Protein AF-A0A2G9RCR0-F1 (afdb_monomer_lite)

Organism: Aquarana catesbeiana (NCBI:txid8400)

Sequence (83 aa):
MLFFVCRAIKGKKPALFAPLIPLGLVGAYQYDMAYGTLIQRMKGSAENIIENESNLLELPQGLPTFELIEKARKAQRKFFVDK

InterPro domains:
  IPR019319 Plasminogen receptor (KT) [PF10166] (2-70)
  IPR019319 Plasminogen receptor (KT) [PTHR13411] (3-80)

pLDDT: mean 82.67, std 10.62, range [53.72, 94.75]

Structure (mmCIF, N/CA/C/O backbone):
data_AF-A0A2G9RCR0-F1
#
_entry.id   AF-A0A2G9RCR0-F1
#
loop_
_atom_site.group_PDB
_atom_site.id
_atom_site.type_symbol
_atom_site.label_atom_id
_atom_site.label_alt_id
_atom_site.label_comp_id
_atom_site.label_asym_id
_atom_site.label_entity_id
_atom_site.label_seq_id
_atom_site.pdbx_PDB_ins_code
_atom_site.Cartn_x
_atom_site.Cartn_y
_atom_site.Cartn_z
_atom_site.occupancy
_atom_site.B_iso_or_equiv
_atom_site.auth_seq_id
_atom_site.auth_comp_id
_atom_site.auth_asym_id
_atom_site.auth_atom_id
_atom_site.pdbx_PDB_model_num
ATOM 1 N N . MET A 1 1 ? 11.320 -8.175 -37.270 1.00 55.84 1 MET A N 1
ATOM 2 C CA . MET A 1 1 ? 12.293 -7.895 -36.186 1.00 55.84 1 MET A CA 1
ATOM 3 C C . MET A 1 1 ? 13.588 -8.704 -36.337 1.00 55.84 1 MET A C 1
ATOM 5 O O . MET A 1 1 ? 14.651 -8.099 -36.395 1.00 55.84 1 MET A O 1
ATOM 9 N N . LEU A 1 2 ? 13.519 -10.032 -36.515 1.00 57.75 2 LEU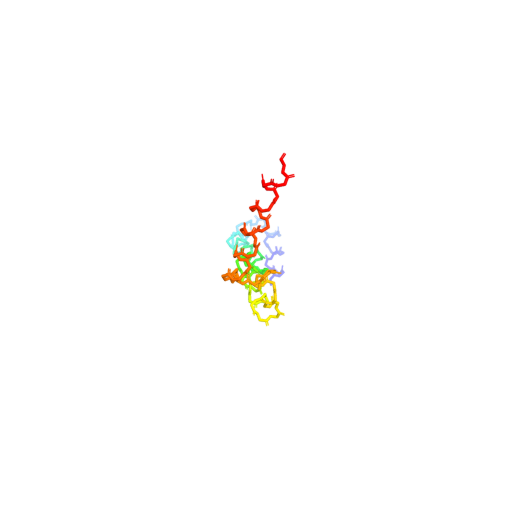 A N 1
ATOM 10 C CA . LEU A 1 2 ? 14.696 -10.913 -36.651 1.00 57.75 2 LEU A CA 1
ATOM 11 C C . LEU A 1 2 ? 15.666 -10.514 -37.790 1.00 57.75 2 LEU A C 1
ATOM 13 O O . LEU A 1 2 ? 16.879 -10.524 -37.613 1.00 57.75 2 LEU A O 1
ATOM 17 N N . PHE A 1 3 ? 15.140 -10.057 -38.932 1.00 58.72 3 PHE A N 1
ATOM 18 C CA . PHE A 1 3 ? 15.952 -9.651 -40.090 1.00 58.72 3 PHE A CA 1
ATOM 19 C C . PHE A 1 3 ? 16.851 -8.427 -39.821 1.00 58.72 3 PHE A C 1
ATOM 21 O O . PHE A 1 3 ? 17.947 -8.320 -40.370 1.00 58.72 3 PHE A O 1
ATOM 28 N N . PHE A 1 4 ? 16.411 -7.513 -38.950 1.00 62.41 4 PHE A N 1
ATOM 29 C CA . PHE A 1 4 ? 17.150 -6.294 -38.602 1.00 62.41 4 PHE A CA 1
ATOM 30 C C . PHE A 1 4 ? 18.329 -6.609 -37.670 1.00 62.41 4 PHE A C 1
ATOM 32 O O . PHE A 1 4 ? 19.435 -6.110 -37.871 1.00 62.41 4 PHE A O 1
ATOM 39 N N . VAL A 1 5 ? 18.110 -7.526 -36.721 1.00 64.56 5 VAL A N 1
ATOM 40 C CA . VAL A 1 5 ? 19.132 -8.030 -35.791 1.00 64.56 5 VAL A CA 1
ATOM 41 C C . VAL A 1 5 ? 20.227 -8.777 -36.554 1.00 64.56 5 VAL A C 1
ATOM 43 O O . VAL A 1 5 ? 21.409 -8.470 -36.405 1.00 64.56 5 VAL A O 1
ATOM 46 N N . CYS A 1 6 ? 19.845 -9.685 -37.459 1.00 67.00 6 CYS A N 1
ATOM 47 C CA . CYS A 1 6 ? 20.804 -10.417 -38.287 1.00 67.00 6 CYS A CA 1
ATOM 48 C C . CYS A 1 6 ? 21.626 -9.485 -39.196 1.00 67.00 6 CYS A C 1
ATOM 50 O O . CYS A 1 6 ? 22.832 -9.684 -39.351 1.00 67.00 6 CYS A O 1
ATOM 52 N N . ARG A 1 7 ? 21.008 -8.442 -39.772 1.00 64.44 7 ARG A N 1
ATOM 53 C CA . ARG A 1 7 ? 21.702 -7.452 -40.617 1.00 64.44 7 ARG A CA 1
ATOM 54 C C . ARG A 1 7 ? 22.679 -6.585 -39.809 1.00 64.44 7 ARG A C 1
ATOM 56 O O . ARG A 1 7 ? 23.774 -6.318 -40.300 1.00 64.44 7 ARG A O 1
ATOM 63 N N . ALA A 1 8 ? 22.323 -6.179 -38.589 1.00 63.09 8 ALA A N 1
ATOM 64 C CA . ALA A 1 8 ? 23.188 -5.385 -37.712 1.00 63.09 8 ALA A CA 1
ATOM 65 C C . ALA A 1 8 ? 24.438 -6.156 -37.254 1.00 63.09 8 ALA A C 1
ATOM 67 O O . ALA A 1 8 ? 25.545 -5.615 -37.306 1.00 63.09 8 ALA A O 1
ATOM 68 N N . ILE A 1 9 ? 24.269 -7.438 -36.899 1.00 65.81 9 ILE A N 1
ATOM 69 C CA . ILE A 1 9 ? 25.365 -8.346 -36.518 1.00 65.81 9 ILE A CA 1
ATOM 70 C C . ILE A 1 9 ? 26.296 -8.596 -37.713 1.00 65.81 9 ILE A C 1
ATOM 72 O O . ILE A 1 9 ? 27.513 -8.472 -37.597 1.00 65.81 9 ILE A O 1
ATOM 76 N N . LYS A 1 10 ? 25.729 -8.876 -38.895 1.00 68.19 10 LYS A N 1
ATOM 77 C CA . LYS A 1 10 ? 26.501 -9.165 -40.116 1.00 68.19 10 LYS A CA 1
ATOM 78 C C . LYS A 1 10 ? 27.198 -7.925 -40.697 1.00 68.19 10 LYS A C 1
ATOM 80 O O . LYS A 1 10 ? 28.221 -8.058 -41.358 1.00 68.19 10 LYS A O 1
ATOM 85 N N . GLY A 1 11 ? 26.666 -6.726 -40.439 1.00 72.56 11 GLY A N 1
ATOM 86 C CA . GLY A 1 11 ? 27.194 -5.450 -40.930 1.00 72.56 11 GLY A CA 1
ATOM 87 C C . GLY A 1 11 ? 28.214 -4.753 -40.022 1.00 72.56 11 GLY A C 1
ATOM 88 O O . GLY A 1 11 ? 28.696 -3.694 -40.413 1.00 72.56 11 GLY A O 1
ATOM 89 N N . LYS A 1 12 ? 28.527 -5.295 -38.830 1.00 65.44 12 LYS A N 1
ATOM 90 C CA . LYS A 1 12 ? 29.395 -4.661 -37.808 1.00 65.44 12 LYS A CA 1
ATOM 91 C C . LYS A 1 12 ? 28.997 -3.211 -37.473 1.00 65.44 12 LYS A C 1
ATOM 93 O O . LYS A 1 12 ? 29.851 -2.375 -37.195 1.00 65.44 12 LYS A O 1
ATOM 98 N N . LYS A 1 13 ? 27.698 -2.893 -37.513 1.00 71.81 13 LYS A N 1
ATOM 99 C CA . LYS A 1 13 ? 27.169 -1.555 -37.191 1.00 71.81 13 LYS A CA 1
ATOM 100 C C . LYS A 1 13 ? 26.410 -1.616 -35.861 1.00 71.81 13 LYS A C 1
ATOM 102 O O . LYS A 1 13 ? 25.185 -1.741 -35.883 1.00 71.81 13 LYS A O 1
ATOM 107 N N . PRO A 1 14 ? 27.102 -1.528 -34.706 1.00 66.81 14 PRO A N 1
ATOM 108 C CA . PRO A 1 14 ? 26.461 -1.617 -33.391 1.00 66.81 14 PRO A CA 1
ATOM 109 C C . PRO A 1 14 ? 25.459 -0.478 -33.140 1.00 66.81 14 PRO A C 1
ATOM 111 O O . PRO A 1 14 ? 24.527 -0.646 -32.363 1.00 66.81 14 PRO A O 1
ATOM 114 N N . ALA A 1 15 ? 25.578 0.641 -33.865 1.00 75.88 15 ALA A N 1
ATOM 115 C CA . ALA A 1 15 ? 24.648 1.771 -33.811 1.00 75.88 15 ALA A CA 1
ATOM 116 C C . ALA A 1 15 ? 23.186 1.404 -34.140 1.00 75.88 15 ALA A C 1
ATOM 118 O O . ALA A 1 15 ? 22.272 2.104 -33.718 1.00 75.88 15 ALA A O 1
ATOM 119 N N . LEU A 1 16 ? 22.932 0.292 -34.839 1.00 76.31 16 LEU A N 1
ATOM 120 C CA . LEU A 1 16 ? 21.567 -0.187 -35.094 1.00 76.31 16 LEU A CA 1
ATOM 121 C C . LEU A 1 16 ? 20.869 -0.730 -33.832 1.00 76.31 16 LEU A C 1
ATOM 123 O O . LEU A 1 16 ? 19.647 -0.849 -33.829 1.00 76.31 16 LEU A O 1
ATOM 127 N N . PHE A 1 17 ? 21.619 -1.017 -32.761 1.00 75.88 17 PHE A N 1
ATOM 128 C CA . PHE A 1 17 ? 21.087 -1.378 -31.441 1.00 75.88 17 PHE A CA 1
ATOM 129 C C . PHE A 1 17 ? 20.910 -0.173 -30.511 1.00 75.88 17 PHE A C 1
ATOM 131 O O . PHE A 1 17 ? 20.403 -0.338 -29.406 1.00 75.88 17 PHE A O 1
ATOM 138 N N . ALA A 1 18 ? 21.256 1.041 -30.953 1.00 82.00 18 ALA A N 1
ATOM 139 C CA . ALA A 1 18 ? 21.025 2.262 -30.186 1.00 82.00 18 ALA A CA 1
ATOM 140 C C . ALA A 1 18 ? 19.583 2.411 -29.648 1.00 82.00 18 ALA A C 1
ATOM 142 O O . ALA A 1 18 ? 19.454 2.754 -28.475 1.00 82.00 18 ALA A O 1
ATOM 143 N N . PRO A 1 19 ? 18.498 2.104 -30.400 1.00 82.94 19 PRO A N 1
ATOM 144 C CA . PRO A 1 19 ? 17.138 2.206 -29.860 1.00 82.94 19 PRO A CA 1
ATOM 145 C C . PRO A 1 19 ? 16.790 1.096 -28.856 1.00 82.94 19 PRO A C 1
ATOM 147 O O . PRO A 1 19 ? 15.812 1.226 -28.126 1.00 82.94 19 PRO A O 1
ATOM 150 N N . LEU A 1 20 ? 17.581 0.022 -28.774 1.00 85.69 20 LEU A N 1
ATOM 151 C CA . LEU A 1 20 ? 17.341 -1.069 -27.829 1.00 85.69 20 LEU A CA 1
ATOM 152 C C . LEU A 1 20 ? 17.614 -0.638 -26.383 1.00 85.69 20 LEU A C 1
ATOM 154 O O . LEU A 1 20 ? 17.003 -1.179 -25.471 1.00 85.69 20 LEU A O 1
ATOM 158 N N . ILE A 1 21 ? 18.483 0.354 -26.172 1.00 87.25 21 ILE A N 1
ATOM 159 C CA . ILE A 1 21 ? 18.784 0.897 -24.841 1.00 87.25 21 ILE A CA 1
ATOM 160 C C . ILE A 1 21 ? 17.572 1.636 -24.244 1.00 87.25 21 ILE A C 1
ATOM 162 O O . ILE A 1 21 ? 17.111 1.223 -23.179 1.00 87.25 21 ILE A O 1
ATOM 166 N N . PRO A 1 22 ? 16.996 2.674 -24.890 1.00 89.06 22 PRO A N 1
ATOM 167 C CA . PRO A 1 22 ? 15.817 3.349 -24.351 1.00 89.06 22 PRO A CA 1
ATOM 168 C C . PRO A 1 22 ? 14.595 2.423 -24.303 1.00 89.06 22 PRO A C 1
ATOM 170 O O . PRO A 1 22 ? 13.854 2.448 -23.324 1.00 89.06 22 PRO A O 1
ATOM 173 N N . LEU A 1 23 ? 14.407 1.552 -25.305 1.00 90.69 23 LEU A N 1
ATOM 174 C CA . LEU A 1 23 ? 13.314 0.572 -25.292 1.00 90.69 23 LEU A CA 1
ATOM 175 C C . LEU A 1 23 ? 13.485 -0.476 -24.184 1.00 90.69 23 LEU A C 1
ATOM 177 O O . LEU A 1 23 ? 12.503 -0.867 -23.561 1.00 90.69 23 LEU A O 1
ATOM 181 N N . GLY A 1 24 ? 14.718 -0.903 -23.907 1.00 90.56 24 GLY A N 1
ATOM 182 C CA . GLY A 1 24 ? 15.038 -1.831 -22.825 1.00 90.56 24 GLY A CA 1
ATOM 183 C C . GLY A 1 24 ? 14.759 -1.233 -21.448 1.00 90.56 24 GLY A C 1
ATOM 184 O O . GLY A 1 24 ? 14.195 -1.916 -20.602 1.00 90.56 24 GLY A O 1
ATOM 185 N N . LEU A 1 25 ? 15.065 0.053 -21.251 1.00 91.38 25 LEU A N 1
ATOM 186 C CA . LEU A 1 25 ? 14.738 0.795 -20.027 1.00 91.38 25 LEU A CA 1
ATOM 187 C C . LEU A 1 25 ? 13.224 0.859 -19.782 1.00 91.38 25 LEU A C 1
ATOM 189 O O . LEU A 1 25 ? 12.756 0.522 -18.698 1.00 91.38 25 LEU A O 1
ATOM 193 N N . VAL A 1 26 ? 12.450 1.228 -20.807 1.00 93.38 26 VAL A N 1
ATOM 194 C CA . VAL A 1 26 ? 10.981 1.284 -20.725 1.00 93.38 26 VAL A CA 1
ATOM 195 C C . VAL A 1 26 ? 10.373 -0.113 -20.540 1.00 93.38 26 VAL A C 1
ATOM 197 O O . VAL A 1 26 ? 9.391 -0.270 -19.816 1.00 93.38 26 VAL A O 1
ATOM 200 N N . GLY A 1 27 ? 10.953 -1.137 -21.169 1.00 92.62 27 GLY A N 1
ATOM 201 C CA . GLY A 1 27 ? 10.532 -2.529 -21.005 1.00 92.62 27 GLY A CA 1
ATOM 202 C C . GLY A 1 27 ? 10.805 -3.067 -19.600 1.00 92.62 27 GLY A C 1
ATOM 203 O O . GLY A 1 27 ? 9.920 -3.667 -18.998 1.00 92.62 27 GLY A O 1
ATOM 204 N N . ALA A 1 28 ? 11.993 -2.806 -19.051 1.00 89.50 28 ALA A N 1
ATOM 205 C CA . ALA A 1 28 ? 12.349 -3.189 -17.687 1.00 89.50 28 ALA A CA 1
ATOM 206 C C . ALA A 1 28 ? 11.461 -2.486 -16.649 1.00 89.50 28 ALA A C 1
ATOM 208 O O . ALA A 1 28 ? 11.008 -3.127 -15.707 1.00 89.50 28 ALA A O 1
ATOM 209 N N . TYR A 1 29 ? 11.147 -1.204 -16.860 1.00 89.88 29 TYR A N 1
ATOM 210 C CA . TYR A 1 29 ? 10.210 -0.461 -16.016 1.00 89.88 29 TYR A CA 1
ATOM 211 C C . TYR A 1 29 ? 8.804 -1.079 -16.026 1.00 89.88 29 TYR A C 1
ATOM 213 O O . TYR A 1 29 ? 8.217 -1.305 -14.973 1.00 89.88 29 TYR A O 1
ATOM 221 N N . GLN A 1 30 ? 8.276 -1.417 -17.207 1.00 89.06 30 GLN A N 1
ATOM 222 C CA . GLN A 1 30 ? 6.978 -2.091 -17.311 1.00 89.06 30 GLN A CA 1
ATOM 223 C C . GLN A 1 30 ? 6.988 -3.481 -16.670 1.00 89.06 30 GLN A C 1
ATOM 225 O O . GLN A 1 30 ? 6.002 -3.873 -16.052 1.00 89.06 30 GLN A O 1
ATOM 230 N N . TYR A 1 31 ? 8.094 -4.216 -16.801 1.00 85.44 31 TYR A N 1
ATOM 231 C CA . TYR A 1 31 ? 8.257 -5.522 -16.172 1.00 85.44 31 TYR A CA 1
ATOM 232 C C . TYR A 1 31 ? 8.254 -5.424 -14.641 1.00 85.44 31 TYR A C 1
ATOM 234 O O . TYR A 1 31 ? 7.543 -6.184 -13.988 1.00 85.44 31 TYR A O 1
ATOM 242 N N . ASP A 1 32 ? 8.985 -4.461 -14.076 1.00 86.19 32 ASP A N 1
ATOM 243 C CA . ASP A 1 32 ? 8.998 -4.188 -12.633 1.00 86.19 32 ASP A CA 1
ATOM 244 C C . ASP A 1 32 ? 7.602 -3.788 -12.120 1.00 86.19 32 ASP A C 1
ATOM 246 O O . ASP A 1 32 ? 7.132 -4.268 -11.089 1.00 86.19 32 ASP A O 1
ATOM 250 N N . MET A 1 33 ? 6.868 -2.991 -12.902 1.00 84.88 33 MET A N 1
ATOM 251 C CA . MET A 1 33 ? 5.502 -2.579 -12.570 1.00 84.88 33 MET A CA 1
ATOM 252 C C . MET A 1 33 ? 4.428 -3.660 -12.758 1.00 84.88 33 MET A C 1
ATOM 254 O O . MET A 1 33 ? 3.326 -3.500 -12.228 1.00 84.88 33 MET A O 1
ATOM 258 N N . ALA A 1 34 ? 4.698 -4.742 -13.498 1.00 77.44 34 ALA A N 1
ATOM 259 C CA . ALA A 1 34 ? 3.678 -5.710 -13.917 1.00 77.44 34 ALA A CA 1
ATOM 260 C C . ALA A 1 34 ? 2.944 -6.381 -12.741 1.00 77.44 34 ALA A C 1
ATOM 262 O O . ALA A 1 34 ? 1.777 -6.745 -12.859 1.00 77.44 34 ALA A O 1
ATOM 263 N N . TYR A 1 35 ? 3.611 -6.515 -11.594 1.00 66.38 35 TYR A N 1
ATOM 264 C CA . TYR A 1 35 ? 3.052 -7.133 -10.389 1.00 66.38 35 TYR A CA 1
ATOM 265 C C . TYR A 1 35 ? 2.250 -6.179 -9.490 1.00 66.38 35 TYR A C 1
ATOM 267 O O . TYR A 1 35 ? 1.733 -6.614 -8.453 1.00 66.38 35 TYR A O 1
ATOM 275 N N . GLY A 1 36 ? 2.152 -4.903 -9.867 1.00 75.88 36 GLY A N 1
ATOM 276 C CA . GLY A 1 36 ? 1.555 -3.858 -9.048 1.00 75.88 36 GLY A CA 1
ATOM 277 C C . GLY A 1 36 ? 2.441 -3.440 -7.875 1.00 75.88 36 GLY A C 1
ATOM 278 O O . GLY A 1 36 ? 3.379 -4.130 -7.470 1.00 75.88 36 GLY A O 1
ATOM 279 N N . THR A 1 37 ? 2.147 -2.274 -7.309 1.00 80.81 37 THR A N 1
ATOM 280 C CA . THR A 1 37 ? 2.910 -1.759 -6.165 1.00 80.81 37 THR A CA 1
ATOM 281 C C . THR A 1 37 ? 2.514 -2.481 -4.874 1.00 80.81 37 THR A C 1
ATOM 283 O O . THR A 1 37 ? 1.390 -2.968 -4.727 1.00 80.81 37 THR A O 1
ATOM 286 N N . LEU A 1 38 ? 3.407 -2.496 -3.878 1.00 83.25 38 LEU A N 1
ATOM 287 C CA . LEU A 1 38 ? 3.084 -2.979 -2.525 1.00 83.25 38 LEU A CA 1
ATOM 288 C C . LEU A 1 38 ? 1.834 -2.295 -1.948 1.00 83.25 38 LEU A C 1
ATOM 290 O O . LEU A 1 38 ? 1.075 -2.915 -1.209 1.00 83.25 38 LEU A O 1
ATOM 294 N N . ILE A 1 39 ? 1.586 -1.041 -2.332 1.00 83.94 39 ILE A N 1
ATOM 295 C CA . ILE A 1 39 ? 0.409 -0.269 -1.923 1.00 83.94 39 ILE A CA 1
ATOM 296 C C . ILE A 1 39 ? -0.880 -0.897 -2.457 1.00 83.94 39 ILE A C 1
ATOM 298 O O . ILE A 1 39 ? -1.845 -1.004 -1.707 1.00 83.94 39 ILE A O 1
ATOM 302 N N . GLN A 1 40 ? -0.905 -1.368 -3.708 1.00 87.56 40 GLN A N 1
ATOM 303 C CA . GLN A 1 40 ? -2.084 -2.057 -4.250 1.00 87.56 40 GLN A CA 1
ATOM 304 C C . GLN A 1 40 ? -2.379 -3.354 -3.490 1.00 87.56 40 GLN A C 1
ATOM 306 O O . GLN A 1 40 ? -3.539 -3.660 -3.230 1.00 87.56 40 GLN A O 1
ATOM 311 N N . ARG A 1 41 ? -1.337 -4.079 -3.068 1.00 87.69 41 ARG A N 1
ATOM 312 C CA . ARG A 1 41 ? -1.491 -5.302 -2.264 1.00 87.69 41 ARG A CA 1
ATOM 313 C C . ARG A 1 41 ? -1.997 -5.005 -0.859 1.00 87.69 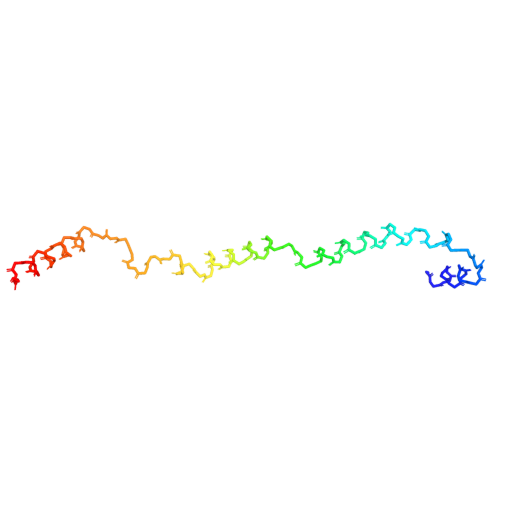41 ARG A C 1
ATOM 315 O O . ARG A 1 41 ? -2.915 -5.667 -0.392 1.00 87.69 41 ARG A O 1
ATOM 322 N N . MET A 1 42 ? -1.424 -3.997 -0.202 1.00 90.44 42 MET A N 1
ATOM 323 C CA . MET A 1 42 ? -1.882 -3.553 1.116 1.00 90.44 42 MET A CA 1
ATOM 324 C C . MET A 1 42 ? -3.331 -3.080 1.066 1.00 90.44 42 MET A C 1
ATOM 326 O O . MET A 1 42 ? -4.111 -3.426 1.946 1.00 90.44 42 MET A O 1
ATOM 330 N N . LYS A 1 43 ? -3.702 -2.354 0.006 1.00 92.31 43 LYS A N 1
ATOM 331 C CA . LYS A 1 43 ? -5.075 -1.915 -0.217 1.00 92.31 43 LYS A CA 1
ATOM 332 C C . LYS A 1 43 ? -6.028 -3.102 -0.372 1.00 92.31 43 LYS A C 1
ATOM 334 O O . LYS A 1 43 ? -7.009 -3.152 0.353 1.00 92.31 43 LYS A O 1
ATOM 339 N N . GLY A 1 44 ? -5.710 -4.073 -1.231 1.00 92.00 44 GLY A N 1
ATOM 340 C CA . GLY A 1 44 ? -6.556 -5.259 -1.406 1.00 92.00 44 GLY A CA 1
ATOM 341 C C . GLY A 1 44 ? -6.686 -6.097 -0.129 1.00 92.00 44 GLY A C 1
ATOM 342 O O . GLY A 1 44 ? -7.767 -6.577 0.188 1.00 92.00 44 GLY A O 1
ATOM 343 N N . SER A 1 45 ? -5.605 -6.217 0.650 1.00 91.06 45 SER A N 1
ATOM 344 C CA . SER A 1 45 ? -5.653 -6.873 1.964 1.00 91.06 45 SER A CA 1
ATOM 345 C C . SER A 1 45 ? -6.564 -6.120 2.941 1.00 91.06 45 SER A C 1
ATOM 347 O O . SER A 1 45 ? -7.386 -6.729 3.617 1.00 91.06 45 SER A O 1
ATOM 349 N N . ALA A 1 46 ? -6.463 -4.787 2.988 1.00 93.00 46 ALA A N 1
ATOM 350 C CA . ALA A 1 46 ? -7.317 -3.959 3.834 1.00 93.00 46 ALA A CA 1
ATOM 351 C C . ALA A 1 46 ? -8.797 -4.042 3.426 1.00 93.00 46 ALA A C 1
ATOM 353 O O . ALA A 1 46 ? -9.652 -4.174 4.296 1.00 93.00 46 ALA A O 1
ATOM 354 N N . GLU A 1 47 ? -9.098 -4.011 2.124 1.00 94.31 47 GLU A N 1
ATOM 355 C CA . GLU A 1 47 ? -10.456 -4.200 1.593 1.00 94.31 47 GLU A CA 1
ATOM 356 C C . GLU A 1 47 ? -11.016 -5.571 1.996 1.00 94.31 47 GLU A C 1
ATOM 358 O O . GLU A 1 47 ? -12.114 -5.642 2.541 1.00 94.31 47 GLU A O 1
ATOM 363 N N . ASN A 1 48 ? -10.226 -6.641 1.859 1.00 93.88 48 ASN A N 1
ATOM 364 C CA . ASN A 1 48 ? -10.635 -7.977 2.290 1.00 93.88 48 ASN A CA 1
ATOM 365 C C . ASN A 1 48 ? -10.927 -8.057 3.798 1.00 93.88 48 ASN A C 1
ATOM 367 O O . ASN A 1 48 ? -11.906 -8.685 4.190 1.00 93.88 48 ASN A O 1
ATOM 371 N N . ILE A 1 49 ? -10.116 -7.413 4.645 1.00 94.75 49 ILE A N 1
ATOM 372 C CA . ILE A 1 49 ? -10.349 -7.402 6.099 1.00 94.75 49 I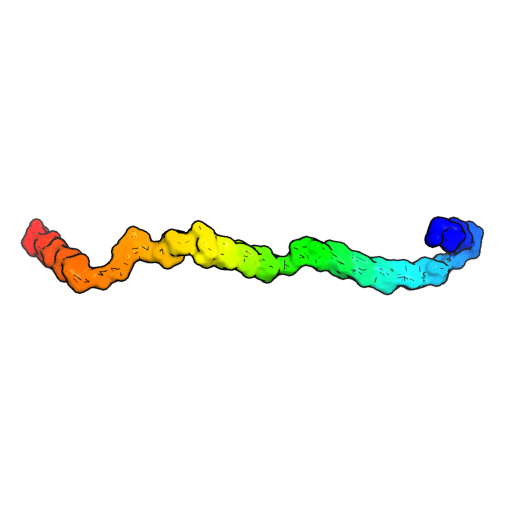LE A CA 1
ATOM 373 C C . ILE A 1 49 ? -11.652 -6.673 6.437 1.00 94.75 49 ILE A C 1
ATOM 375 O O . ILE A 1 49 ? -12.424 -7.137 7.271 1.00 94.75 49 ILE A O 1
ATOM 379 N N . ILE A 1 50 ? -11.903 -5.538 5.783 1.00 92.25 50 ILE A N 1
ATOM 380 C CA . ILE A 1 50 ? -13.105 -4.732 6.019 1.00 92.25 50 ILE A CA 1
ATOM 381 C C . ILE A 1 50 ? -14.368 -5.481 5.571 1.00 92.25 50 ILE A C 1
ATOM 383 O O . ILE A 1 50 ? -15.378 -5.428 6.270 1.00 92.25 50 ILE A O 1
ATOM 387 N N . GLU A 1 51 ? -14.320 -6.169 4.428 1.00 93.62 51 GLU A N 1
ATOM 388 C CA . GLU A 1 51 ? -15.492 -6.829 3.841 1.00 93.62 51 GLU A CA 1
ATOM 389 C C . GLU A 1 51 ? -15.752 -8.229 4.410 1.00 93.62 51 GLU A C 1
ATOM 391 O O . GLU A 1 51 ? -16.898 -8.566 4.705 1.00 93.62 51 GLU A O 1
ATOM 396 N N . ASN A 1 52 ? -14.705 -9.043 4.575 1.00 94.50 52 ASN A N 1
ATOM 397 C CA . ASN A 1 52 ? -14.841 -10.471 4.882 1.00 94.50 52 ASN A CA 1
ATOM 398 C C . ASN A 1 52 ? -14.458 -10.826 6.325 1.00 94.50 52 ASN A C 1
ATOM 400 O O . ASN A 1 52 ? -14.906 -11.850 6.839 1.00 94.50 52 ASN A O 1
ATOM 404 N N . GLU A 1 53 ? -13.642 -10.003 6.990 1.00 90.56 53 GLU A N 1
ATOM 405 C CA . GLU A 1 53 ? -13.045 -10.323 8.296 1.00 90.56 53 GLU A CA 1
ATOM 406 C C . GLU A 1 53 ? -13.326 -9.237 9.345 1.00 90.56 53 GLU A C 1
ATOM 408 O O . GLU A 1 53 ? -12.492 -8.941 10.203 1.00 90.56 53 GLU A O 1
ATOM 413 N N . SER A 1 54 ? -14.533 -8.661 9.325 1.00 85.06 54 SER A N 1
ATOM 414 C CA . SER A 1 54 ? -14.934 -7.584 10.242 1.00 85.06 54 SER A CA 1
ATOM 415 C C . SER A 1 54 ? -14.781 -7.953 11.723 1.00 85.06 54 SER A C 1
ATOM 417 O O . SER A 1 54 ? -14.528 -7.082 12.550 1.00 85.06 54 SER A O 1
ATOM 419 N N . ASN A 1 55 ? -14.868 -9.243 12.064 1.00 85.69 55 ASN A N 1
ATOM 420 C CA . ASN A 1 55 ? -14.647 -9.744 13.421 1.00 85.69 55 ASN A CA 1
ATOM 421 C C . ASN A 1 55 ? -13.218 -9.487 13.942 1.00 85.69 55 ASN A C 1
ATOM 423 O O . ASN A 1 55 ? -13.042 -9.306 15.143 1.00 85.69 55 ASN A O 1
ATOM 427 N N . LEU A 1 56 ? -12.203 -9.386 13.071 1.00 86.75 56 LEU A N 1
ATOM 428 C CA . LEU A 1 56 ? -10.840 -9.018 13.486 1.00 86.75 56 LEU A CA 1
ATOM 429 C C . LEU A 1 56 ? -10.732 -7.562 13.957 1.00 86.75 56 LEU A C 1
ATOM 431 O O . LEU A 1 56 ? -9.789 -7.211 14.667 1.00 86.75 56 LEU A O 1
ATOM 435 N N . LEU A 1 57 ? -11.676 -6.712 13.548 1.00 86.44 57 LEU A N 1
ATOM 436 C CA . LEU A 1 57 ? -11.754 -5.313 13.964 1.00 86.44 57 LEU A CA 1
ATOM 437 C C . LEU A 1 57 ? -12.561 -5.141 15.260 1.00 86.44 57 LEU A C 1
ATOM 439 O O . LEU A 1 57 ? -12.559 -4.056 15.845 1.00 86.44 57 LEU A O 1
ATOM 443 N N . GLU A 1 58 ? -13.252 -6.188 15.718 1.00 85.25 58 GLU A N 1
ATOM 444 C CA . GLU A 1 58 ? -14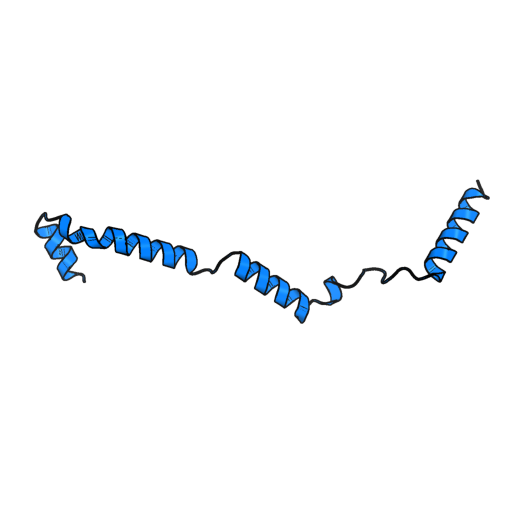.029 -6.150 16.950 1.00 85.25 58 GLU A CA 1
ATOM 445 C C . GLU A 1 58 ? -13.117 -6.253 18.178 1.00 85.25 58 GLU A C 1
ATOM 447 O O . GLU A 1 58 ? -12.145 -7.008 18.230 1.00 85.25 58 GLU A O 1
ATOM 452 N N . LEU A 1 59 ? -13.443 -5.480 19.213 1.00 84.88 59 LEU A N 1
ATOM 453 C CA . LEU A 1 59 ? -12.718 -5.534 20.478 1.00 84.88 59 LEU A CA 1
ATOM 454 C C . LEU A 1 59 ? -12.964 -6.900 21.152 1.00 84.88 59 LEU A C 1
ATOM 456 O O . LEU A 1 59 ? -14.125 -7.249 21.377 1.00 84.88 59 LEU A O 1
ATOM 460 N N . PRO A 1 60 ? -11.921 -7.629 21.598 1.00 79.88 60 PRO A N 1
ATOM 461 C CA . PRO A 1 60 ? -12.037 -9.002 22.120 1.00 79.88 60 PRO A CA 1
ATOM 462 C C . PRO A 1 60 ? -12.856 -9.132 23.420 1.00 79.88 60 PRO A C 1
ATOM 464 O O . PRO A 1 60 ? -13.153 -10.236 23.877 1.00 79.88 60 PRO A O 1
ATOM 467 N N . GLN A 1 61 ? -13.195 -8.008 24.056 1.00 80.06 61 GLN A N 1
ATOM 468 C CA . GLN A 1 61 ? -14.015 -7.916 25.272 1.00 80.06 61 GLN A CA 1
ATOM 469 C C . GLN A 1 61 ? -15.119 -6.847 25.139 1.00 80.06 61 GLN A C 1
ATOM 471 O O . GLN A 1 61 ? -15.757 -6.489 26.128 1.00 80.06 61 GLN A O 1
ATOM 476 N N . GLY A 1 62 ? -15.326 -6.312 23.929 1.00 82.44 62 GLY A N 1
ATOM 477 C CA . GLY A 1 62 ? -16.191 -5.160 23.698 1.00 82.44 62 GLY A CA 1
ATOM 478 C C . GLY A 1 62 ? -15.709 -3.891 24.409 1.00 82.44 62 GLY A C 1
ATOM 479 O O . GLY A 1 62 ? -14.554 -3.770 24.825 1.00 82.44 62 GLY A O 1
ATOM 480 N N . LEU A 1 63 ? -16.607 -2.916 24.536 1.00 86.44 63 LEU A N 1
ATOM 481 C CA . LEU A 1 63 ? -16.337 -1.684 25.272 1.00 86.44 63 LEU A CA 1
ATOM 482 C C . LEU A 1 63 ? -16.478 -1.919 26.786 1.00 86.44 63 LEU A C 1
ATOM 484 O O . LEU A 1 63 ? -17.442 -2.559 27.222 1.00 86.44 63 LEU A O 1
ATOM 488 N N . PRO A 1 64 ? -15.570 -1.373 27.618 1.00 87.31 64 PRO A N 1
ATOM 489 C CA . PRO A 1 64 ? -15.686 -1.491 29.064 1.00 87.31 64 PRO A CA 1
ATOM 490 C C . PRO A 1 64 ? -16.953 -0.774 29.545 1.00 87.31 64 PRO A C 1
ATOM 492 O O . PRO A 1 64 ? -17.078 0.446 29.454 1.00 87.31 64 PRO A O 1
ATOM 495 N N . THR A 1 65 ? -17.905 -1.545 30.068 1.00 89.56 65 THR A N 1
ATOM 496 C CA . THR A 1 65 ? -19.147 -1.015 30.646 1.00 89.56 65 THR A CA 1
ATOM 497 C C . THR A 1 65 ? -18.918 -0.601 32.100 1.00 89.56 65 THR A C 1
ATOM 499 O O . THR A 1 65 ? -18.084 -1.188 32.795 1.00 89.56 65 THR A O 1
ATOM 502 N N . PHE A 1 66 ? -19.677 0.386 32.588 1.00 91.31 66 PHE A N 1
ATOM 503 C CA . PHE A 1 66 ? -19.594 0.862 33.975 1.00 91.31 66 PHE A CA 1
ATOM 504 C C . PHE A 1 66 ? -19.657 -0.282 34.999 1.00 91.31 66 PHE A C 1
ATOM 506 O O . PHE A 1 66 ? -18.863 -0.307 35.937 1.00 91.31 66 PHE A O 1
ATOM 513 N N . GLU A 1 67 ? -20.531 -1.267 34.786 1.00 88.38 67 GLU A N 1
ATOM 514 C CA . GLU A 1 67 ? -20.675 -2.422 35.680 1.00 88.38 67 GLU A CA 1
ATOM 515 C C . GL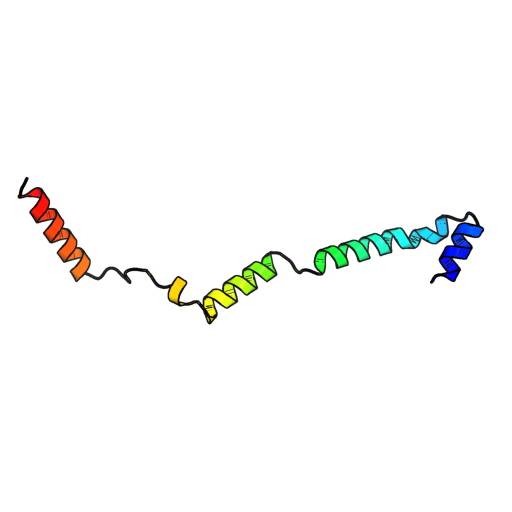U A 1 67 ? -19.399 -3.267 35.781 1.00 88.38 67 GLU A C 1
ATOM 517 O O . GLU A 1 67 ? -19.018 -3.686 36.876 1.00 88.38 67 GLU A O 1
ATOM 522 N N . LEU A 1 68 ? -18.695 -3.484 34.663 1.00 89.75 68 LEU A N 1
ATOM 523 C CA . LEU A 1 68 ? -17.423 -4.213 34.647 1.00 89.75 68 LEU A CA 1
ATOM 524 C C . LEU A 1 68 ? -16.352 -3.449 35.430 1.00 89.75 68 LEU A C 1
ATOM 526 O O . LEU A 1 68 ? -15.628 -4.043 36.232 1.00 89.75 68 LEU A O 1
ATOM 530 N N . ILE A 1 69 ? -16.301 -2.126 35.255 1.00 91.38 69 ILE A N 1
ATOM 531 C CA . ILE A 1 69 ? -15.374 -1.243 35.973 1.00 91.38 69 ILE A CA 1
ATOM 532 C C . ILE A 1 69 ? -15.681 -1.251 37.476 1.00 91.38 69 ILE A C 1
ATOM 534 O O . ILE A 1 69 ? -14.771 -1.364 38.302 1.00 91.38 69 ILE A O 1
ATOM 538 N N . GLU A 1 70 ? -16.956 -1.155 37.857 1.00 93.31 70 GLU A N 1
ATOM 539 C CA . GLU A 1 70 ? -17.358 -1.157 39.262 1.00 93.31 70 GLU A CA 1
ATOM 540 C C . GLU A 1 70 ? -17.089 -2.518 39.924 1.00 93.31 70 GLU A C 1
ATOM 542 O O . GLU A 1 70 ? -16.586 -2.573 41.052 1.00 93.31 70 GLU A O 1
ATOM 547 N N . LYS A 1 71 ? -17.349 -3.622 39.214 1.00 91.50 71 LYS A N 1
ATOM 548 C CA . LYS A 1 71 ? -17.050 -4.982 39.675 1.00 91.50 71 LYS A CA 1
ATOM 549 C C . LYS A 1 71 ? -15.547 -5.194 39.869 1.00 91.50 71 LYS A C 1
ATOM 551 O O . LYS A 1 71 ? -15.149 -5.692 40.923 1.00 91.50 71 LYS A O 1
ATOM 556 N N . ALA A 1 72 ? -14.717 -4.758 38.917 1.00 90.31 72 ALA A N 1
ATOM 557 C CA . ALA A 1 72 ? -13.259 -4.809 39.034 1.00 90.31 72 ALA A CA 1
ATOM 558 C C . ALA A 1 72 ? -12.758 -3.983 40.231 1.00 90.31 72 ALA A C 1
ATOM 560 O O . ALA A 1 72 ? -11.965 -4.471 41.037 1.00 90.31 72 ALA A O 1
ATOM 561 N N . ARG A 1 73 ? -13.299 -2.771 40.426 1.00 93.12 73 ARG A N 1
ATOM 562 C CA . ARG A 1 73 ? -12.972 -1.914 41.577 1.00 93.12 73 ARG A CA 1
ATOM 563 C C . ARG A 1 73 ? -13.341 -2.573 42.909 1.00 93.12 73 ARG A C 1
ATOM 565 O O . ARG A 1 73 ? -12.562 -2.511 43.859 1.00 93.12 73 ARG A O 1
ATOM 572 N N . LYS A 1 74 ? -14.522 -3.195 43.004 1.00 93.56 74 LYS A N 1
ATOM 573 C CA . LYS A 1 74 ? -14.964 -3.912 44.213 1.00 93.56 74 LYS A CA 1
ATOM 574 C C . LYS A 1 74 ? -14.079 -5.130 44.496 1.00 93.56 74 LYS A C 1
ATOM 576 O O . LYS A 1 74 ? -13.707 -5.332 45.648 1.00 93.56 74 LYS A O 1
ATOM 581 N N . ALA A 1 75 ? -13.701 -5.896 43.470 1.00 90.75 75 ALA A N 1
ATOM 582 C CA . ALA A 1 75 ? -12.790 -7.034 43.609 1.00 90.75 75 ALA A CA 1
ATOM 583 C C . ALA A 1 75 ? -11.391 -6.605 44.090 1.00 90.75 75 ALA A C 1
ATOM 585 O O . ALA A 1 75 ? -10.858 -7.199 45.024 1.00 90.75 75 ALA A O 1
ATOM 586 N N . GLN A 1 76 ? -10.843 -5.521 43.528 1.00 90.75 76 GLN A N 1
ATOM 587 C CA . GLN A 1 76 ? -9.562 -4.951 43.956 1.00 90.75 76 GLN A CA 1
ATOM 588 C C . GLN A 1 76 ? -9.605 -4.454 45.410 1.00 90.75 76 GLN A C 1
ATOM 590 O O . GLN A 1 76 ? -8.663 -4.681 46.166 1.00 90.75 76 GLN A O 1
ATOM 595 N N . ARG A 1 77 ? -10.708 -3.808 45.822 1.00 88.44 77 ARG A N 1
ATOM 596 C CA . ARG A 1 77 ? -10.906 -3.386 47.218 1.00 88.44 77 ARG A CA 1
ATOM 597 C C . ARG A 1 77 ? -10.936 -4.572 4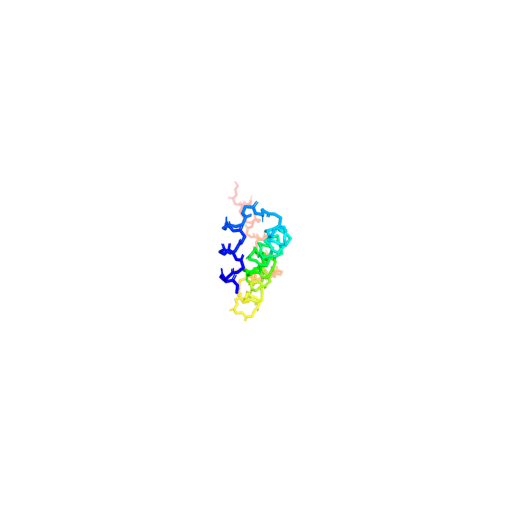8.179 1.00 88.44 77 ARG A C 1
ATOM 599 O O . ARG A 1 77 ? -10.277 -4.499 49.205 1.00 88.44 77 ARG A O 1
ATOM 606 N N . LYS A 1 78 ? -11.662 -5.648 47.850 1.00 84.69 78 LYS A N 1
ATOM 607 C CA . LYS A 1 78 ? -11.709 -6.856 48.692 1.00 84.69 78 LYS A CA 1
ATOM 608 C C . LYS A 1 78 ? -10.324 -7.486 48.859 1.00 84.69 78 LYS A C 1
ATOM 610 O O . LYS A 1 78 ? -9.893 -7.689 49.982 1.00 84.69 78 LYS A O 1
ATOM 615 N N . PHE A 1 79 ? -9.582 -7.660 47.763 1.00 84.62 79 PHE A N 1
ATOM 616 C CA . PHE A 1 79 ? -8.225 -8.222 47.797 1.00 84.62 79 PHE A CA 1
ATOM 617 C C . PHE A 1 79 ? -7.250 -7.437 48.693 1.00 84.62 79 PHE A C 1
ATOM 619 O O . PHE A 1 79 ? -6.362 -8.028 49.295 1.00 84.62 79 PHE A O 1
ATOM 626 N N . PHE A 1 80 ? -7.396 -6.110 48.776 1.00 78.94 80 PHE A N 1
ATOM 627 C CA . PHE A 1 80 ? -6.540 -5.271 49.621 1.00 78.94 80 PHE A CA 1
ATOM 628 C C . PHE A 1 80 ? -6.964 -5.258 51.097 1.00 78.94 80 PHE A C 1
ATOM 630 O O . PHE A 1 80 ? -6.136 -4.992 51.956 1.00 78.94 80 PHE A O 1
ATOM 637 N N . VAL A 1 81 ? -8.243 -5.508 51.387 1.00 78.62 81 VAL A N 1
ATOM 638 C CA . VAL A 1 81 ? -8.773 -5.569 52.760 1.00 78.62 81 VAL A CA 1
ATOM 639 C C . VAL A 1 81 ? -8.529 -6.941 53.396 1.00 78.62 81 VAL A C 1
ATOM 641 O O . VAL A 1 81 ? -8.330 -7.014 54.601 1.00 78.62 81 VAL A O 1
ATOM 644 N N . ASP A 1 82 ? -8.509 -8.009 52.595 1.00 69.69 82 ASP A N 1
ATOM 645 C CA . ASP A 1 82 ? -8.273 -9.387 53.053 1.00 69.69 82 ASP A CA 1
ATOM 646 C C . ASP A 1 82 ? -6.769 -9.743 53.209 1.00 69.69 82 ASP A C 1
ATOM 648 O O . ASP A 1 82 ? -6.434 -10.912 53.408 1.00 69.69 82 ASP A O 1
ATOM 652 N N . LYS A 1 83 ? -5.857 -8.763 53.103 1.00 53.72 83 LYS A N 1
ATOM 653 C CA . LYS A 1 83 ? -4.399 -8.912 53.269 1.00 53.72 83 LYS A CA 1
ATOM 654 C C . LYS A 1 83 ? -3.916 -8.217 54.536 1.00 53.72 83 LYS A C 1
ATOM 656 O O . LYS A 1 83 ? -3.026 -8.797 55.196 1.00 53.72 83 LYS A O 1
#

Radius of gyration: 33.26 Å; chains: 1; bounding box: 50×14×94 Å

Secondary structure (DSSP, 8-state):
-HHHHHHHHHTT-GGGGTTHHHHHHHHHHHHHHTT--HHHHHHHHHHHHHHH-GGGGS-TT-S--HHHHHHHHHHHHHHHH--

Foldseek 3Di:
DVVLVVCCVVVVPCVSCVVVVVVVVVVVVCVVPVVDDVVVVVVVVVVCCVPPVVVVVADPVHDDDPVNVVVVVVVVVVVVVVD